Protein AF-A0A0X3BRH3-F1 (afdb_monomer_lite)

Secondary structure (DSSP, 8-state):
-EEEETTTTEEEEPPEEEETTTTEEEE--S---------PPP--PPPP--PPPPP-----PPS----S--SS-HHHHHHHHHHHHHHHHHHHHHHH--

Sequence (98 aa):
MKWYNKETGQWEDVPTTVYKSTRSVDAEITHFSIFALFTEPATTTTPTETETPATPTEPTTPPAGEAPAEGLPMTMILAIFAVLVIIIAAGYFFMVRK

Structure (mmCIF, N/CA/C/O backbone):
data_AF-A0A0X3BRH3-F1
#
_entry.id   AF-A0A0X3BRH3-F1
#
loop_
_atom_site.group_PDB
_atom_site.id
_atom_site.type_symbol
_atom_site.label_atom_id
_atom_site.label_alt_id
_atom_site.label_comp_id
_atom_site.label_asym_id
_atom_site.label_entity_id
_atom_site.label_seq_id
_atom_site.pdbx_PDB_ins_code
_atom_site.Cartn_x
_atom_site.Cartn_y
_atom_site.Cartn_z
_atom_site.occupancy
_atom_site.B_iso_or_equiv
_atom_site.auth_seq_id
_atom_site.auth_comp_id
_atom_site.auth_asym_id
_atom_site.auth_atom_id
_atom_site.pdbx_PDB_model_num
ATOM 1 N N . MET A 1 1 ? -11.728 -6.282 5.800 1.00 78.19 1 MET A N 1
ATOM 2 C CA . M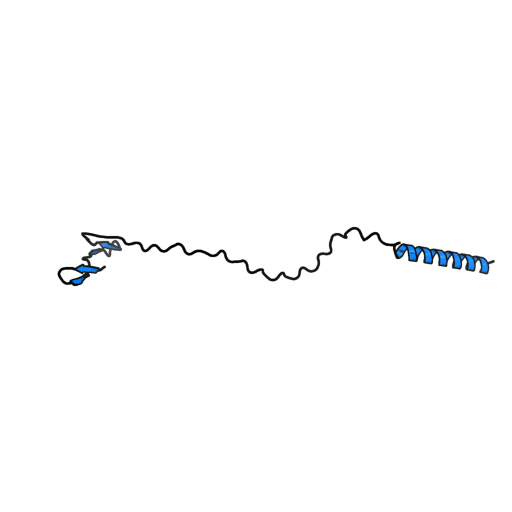ET A 1 1 ? -10.425 -6.315 6.500 1.00 78.19 1 MET A CA 1
ATOM 3 C C . MET A 1 1 ? -10.558 -7.326 7.626 1.00 78.19 1 MET A C 1
ATOM 5 O O . MET A 1 1 ? -11.598 -7.311 8.275 1.00 78.19 1 MET A O 1
ATOM 9 N N . LYS A 1 2 ? -9.585 -8.218 7.825 1.00 88.50 2 LYS A N 1
ATOM 10 C CA . LYS A 1 2 ? -9.627 -9.222 8.900 1.00 88.50 2 LYS A CA 1
ATOM 11 C C . LYS A 1 2 ? -8.517 -8.947 9.911 1.00 88.50 2 LYS A C 1
ATOM 13 O O . LYS A 1 2 ? -7.458 -8.460 9.519 1.00 88.50 2 LYS A O 1
ATOM 18 N N . TRP A 1 3 ? -8.749 -9.277 11.175 1.00 88.06 3 TRP A N 1
ATOM 19 C CA . TRP A 1 3 ? -7.716 -9.311 12.206 1.00 88.06 3 TRP A CA 1
ATOM 20 C C . TRP A 1 3 ? -7.572 -10.736 12.736 1.00 88.06 3 TRP A C 1
ATOM 22 O O . TRP A 1 3 ? -8.537 -11.500 12.762 1.00 88.06 3 TRP A O 1
ATOM 32 N N . TYR A 1 4 ? -6.346 -11.114 13.092 1.00 89.00 4 TYR A N 1
ATOM 33 C CA . TYR A 1 4 ? -6.089 -12.418 13.688 1.00 89.00 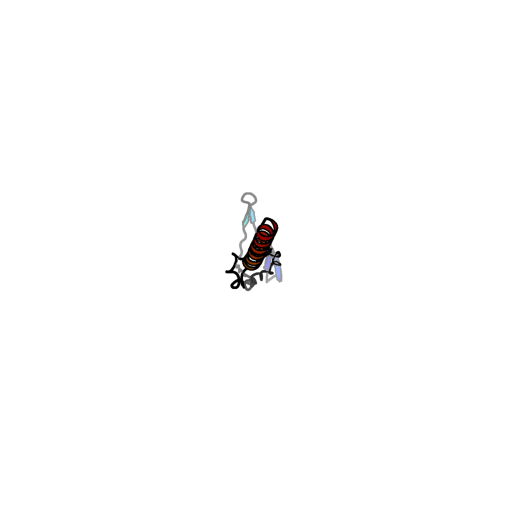4 TYR A CA 1
ATOM 34 C C . TYR A 1 4 ? -6.320 -12.335 15.194 1.00 89.00 4 TYR A C 1
ATOM 36 O O . TYR A 1 4 ? -5.561 -11.666 15.904 1.00 89.00 4 TYR A O 1
ATOM 44 N N . ASN A 1 5 ? -7.349 -13.027 15.672 1.00 89.12 5 ASN A N 1
ATOM 45 C CA . ASN A 1 5 ? -7.629 -13.149 17.089 1.00 89.12 5 ASN A CA 1
ATOM 46 C C . ASN A 1 5 ? -6.825 -14.329 17.654 1.00 89.12 5 ASN A C 1
ATOM 48 O O . ASN A 1 5 ? -7.073 -15.491 17.336 1.00 89.12 5 ASN A O 1
ATOM 52 N N . LYS A 1 6 ? -5.830 -14.030 18.496 1.00 90.12 6 LYS A N 1
ATOM 53 C CA . LYS A 1 6 ? -4.965 -15.052 19.108 1.00 90.12 6 LYS A CA 1
ATOM 54 C C . LYS A 1 6 ? -5.686 -15.908 20.150 1.00 90.12 6 LYS A C 1
ATOM 56 O O . LYS A 1 6 ? -5.236 -17.020 20.401 1.00 90.12 6 LYS A O 1
ATOM 61 N N . GLU A 1 7 ? -6.755 -15.398 20.755 1.00 94.06 7 GLU A N 1
ATOM 62 C CA . GLU A 1 7 ? -7.515 -16.107 21.789 1.00 94.06 7 GLU A CA 1
ATOM 63 C C . GLU A 1 7 ? -8.400 -17.190 21.170 1.00 94.06 7 GLU A C 1
ATOM 65 O O . GLU A 1 7 ? -8.466 -18.306 21.680 1.00 94.06 7 GLU A O 1
ATOM 70 N N . THR A 1 8 ? -9.039 -16.881 20.039 1.00 94.69 8 THR A N 1
ATOM 71 C CA . THR A 1 8 ? -9.890 -17.828 19.301 1.00 94.69 8 THR A CA 1
ATOM 72 C C . THR A 1 8 ? -9.117 -18.620 18.245 1.00 94.69 8 THR A C 1
ATOM 74 O O . THR A 1 8 ? -9.588 -19.662 17.793 1.00 94.69 8 THR A O 1
ATOM 77 N N . GLY A 1 9 ? -7.927 -18.151 17.854 1.00 95.25 9 GLY A N 1
ATOM 78 C CA . GLY A 1 9 ? -7.101 -18.744 16.800 1.00 95.25 9 GLY A CA 1
ATOM 79 C C . GLY A 1 9 ? -7.674 -18.553 15.394 1.00 95.25 9 GLY A C 1
ATOM 80 O O . GLY A 1 9 ? -7.333 -19.313 14.490 1.00 95.25 9 GLY A O 1
ATOM 81 N N . GLN A 1 10 ? -8.566 -17.578 15.209 1.00 96.62 10 GLN A N 1
ATOM 82 C CA . GLN A 1 10 ? -9.323 -17.382 13.975 1.00 96.62 10 GLN A CA 1
ATOM 83 C C . GLN A 1 10 ? -9.129 -15.981 13.394 1.00 96.62 10 GLN A C 1
ATOM 85 O O . GLN A 1 10 ? -8.754 -15.026 14.077 1.00 96.62 10 GLN A O 1
ATOM 90 N N . TRP A 1 11 ? -9.414 -15.859 12.099 1.00 94.62 11 TRP A N 1
ATOM 91 C CA . TRP A 1 11 ? -9.489 -14.571 11.416 1.00 94.62 11 TRP A CA 1
ATOM 92 C C . TRP A 1 11 ? -10.901 -13.998 11.523 1.00 94.62 11 TRP A C 1
ATOM 94 O O . TRP A 1 11 ? -11.850 -14.536 10.950 1.00 94.62 11 TRP A O 1
ATOM 104 N N . GLU A 1 12 ? -11.032 -12.872 12.209 1.00 92.81 12 GLU A N 1
ATOM 105 C CA . GLU A 1 12 ? -12.306 -12.208 12.486 1.00 92.81 12 GLU A CA 1
ATOM 106 C C . GLU A 1 12 ? -12.416 -10.892 11.704 1.00 92.81 12 GLU A C 1
ATOM 108 O O . GLU A 1 12 ? -11.412 -10.327 11.265 1.00 92.81 12 GLU A O 1
ATOM 113 N N . ASP A 1 13 ? -13.639 -10.411 11.460 1.00 92.00 13 ASP A N 1
ATOM 114 C CA . ASP A 1 13 ? -13.840 -9.112 10.804 1.00 92.00 13 ASP A CA 1
ATOM 115 C C . ASP A 1 13 ? -13.398 -7.965 11.706 1.00 92.00 13 ASP A C 1
ATOM 117 O O . ASP A 1 13 ? -13.672 -7.953 12.904 1.00 92.00 13 ASP A O 1
ATOM 121 N N . VAL A 1 14 ? -12.710 -6.988 11.112 1.00 89.75 14 VAL A N 1
ATOM 122 C CA . VAL A 1 14 ? -12.411 -5.729 11.799 1.00 89.75 14 VAL A CA 1
ATOM 123 C C . VAL A 1 14 ? -13.722 -4.952 11.944 1.00 89.75 14 VAL A C 1
ATOM 125 O O . VAL A 1 14 ? -14.384 -4.727 10.926 1.00 89.75 14 VAL A O 1
ATOM 128 N N . PRO A 1 15 ? -14.101 -4.521 13.160 1.00 90.69 15 PRO A N 1
ATOM 129 C CA . PRO A 1 15 ? -15.257 -3.657 13.355 1.00 90.69 15 PRO A CA 1
ATOM 130 C C . PRO A 1 15 ? -15.124 -2.380 12.521 1.00 90.69 15 PRO A C 1
ATOM 132 O O . PRO A 1 15 ? -14.154 -1.635 12.657 1.00 90.69 15 PRO A O 1
ATOM 135 N N . THR A 1 16 ? -16.092 -2.142 11.636 1.00 93.94 16 THR A N 1
ATOM 136 C CA . THR A 1 16 ? -16.078 -1.001 10.713 1.00 93.94 16 THR A CA 1
ATOM 137 C C . THR A 1 16 ? -17.433 -0.309 10.659 1.00 93.94 16 THR A C 1
ATOM 139 O O . THR A 1 16 ? -18.463 -0.985 10.607 1.00 93.94 16 THR A O 1
ATOM 142 N N . THR A 1 17 ? -17.431 1.017 10.544 1.00 95.81 17 THR A N 1
ATOM 143 C CA . THR A 1 17 ? -18.630 1.833 10.310 1.00 95.81 17 THR A CA 1
ATOM 144 C C . THR A 1 17 ? -18.595 2.402 8.896 1.00 95.81 17 THR A C 1
ATOM 146 O O . THR A 1 17 ? -17.639 3.070 8.513 1.00 95.81 17 THR A O 1
ATOM 149 N N . VAL A 1 18 ? -19.639 2.146 8.102 1.00 95.31 18 VAL A N 1
ATOM 150 C CA . VAL A 1 18 ? -19.731 2.607 6.706 1.00 95.31 18 VAL A CA 1
ATOM 151 C C . VAL A 1 18 ? -20.671 3.805 6.602 1.00 95.31 18 VAL A C 1
ATOM 153 O O . VAL A 1 18 ? -21.874 3.687 6.844 1.00 95.31 18 VAL A O 1
ATOM 156 N N . TYR A 1 19 ? -20.151 4.939 6.141 1.00 97.25 19 TYR A N 1
ATOM 157 C CA . TYR A 1 19 ? -20.916 6.161 5.910 1.00 97.25 19 TYR A CA 1
ATOM 158 C C . TYR A 1 19 ? -21.211 6.326 4.420 1.00 97.25 19 TYR A C 1
ATOM 160 O O . TYR A 1 19 ? -20.392 6.807 3.637 1.00 97.25 19 TYR A O 1
ATOM 168 N N . LYS A 1 20 ? -22.420 5.937 4.003 1.00 96.19 20 LYS A N 1
ATOM 169 C CA . LYS A 1 20 ? -22.823 5.987 2.584 1.00 96.19 20 LYS A CA 1
ATOM 170 C C . LYS A 1 20 ? -22.905 7.410 2.022 1.00 96.19 20 LYS A C 1
ATOM 172 O O . LYS A 1 20 ? -22.641 7.601 0.839 1.00 96.19 20 LYS A O 1
ATOM 177 N N . SER A 1 21 ? -23.271 8.390 2.849 1.00 96.75 21 SER A N 1
ATOM 178 C CA . SER A 1 21 ? -23.430 9.796 2.451 1.00 96.75 21 SER A CA 1
ATOM 179 C C . SER A 1 21 ? -22.107 10.441 2.038 1.00 96.75 21 SER A C 1
ATOM 181 O O . SER A 1 21 ? -22.054 11.137 1.029 1.00 96.75 21 SER A O 1
ATOM 183 N N . THR A 1 22 ? -21.040 10.171 2.787 1.00 97.00 22 THR A N 1
ATOM 184 C CA . THR A 1 22 ? -19.684 10.680 2.535 1.00 97.00 22 THR A CA 1
ATOM 185 C C . THR A 1 22 ? -18.821 9.708 1.738 1.00 97.00 22 THR A C 1
ATOM 187 O O . THR A 1 22 ? -17.737 10.079 1.300 1.00 97.00 22 THR A O 1
ATOM 190 N N . ARG A 1 23 ? -19.317 8.482 1.507 1.00 96.75 23 ARG A N 1
ATOM 191 C CA . ARG A 1 23 ? -18.580 7.369 0.889 1.00 96.75 23 ARG A CA 1
ATOM 192 C C . ARG A 1 23 ? -17.293 7.033 1.656 1.00 96.75 23 ARG A C 1
ATOM 194 O O . ARG A 1 23 ? -16.281 6.699 1.047 1.00 96.75 23 ARG A O 1
ATOM 201 N N . SER A 1 24 ? -17.363 7.094 2.984 1.00 95.88 24 SER A N 1
ATOM 202 C CA . SER A 1 24 ? -16.246 6.813 3.895 1.00 95.88 24 SER A CA 1
ATOM 203 C C . SER A 1 24 ? -16.475 5.529 4.692 1.00 95.88 24 SER A C 1
ATOM 205 O O . SER A 1 24 ? -17.615 5.100 4.890 1.00 95.88 24 SER A O 1
ATOM 207 N N . VAL A 1 25 ? -15.386 4.927 5.170 1.00 95.00 25 VAL A N 1
ATOM 208 C CA . VAL A 1 25 ? -15.398 3.770 6.072 1.00 95.00 25 VAL A CA 1
ATOM 209 C C . VAL A 1 25 ? -14.408 4.032 7.201 1.00 95.00 25 VAL A C 1
ATOM 211 O O . VAL A 1 25 ? -13.243 4.300 6.920 1.00 95.00 25 VAL A O 1
ATOM 214 N N . ASP A 1 26 ? -14.868 3.898 8.442 1.00 94.62 26 ASP A N 1
ATOM 215 C CA . ASP A 1 26 ? -14.046 4.052 9.644 1.00 94.62 26 ASP A CA 1
ATOM 216 C C . ASP A 1 26 ? -13.826 2.696 10.317 1.00 94.62 26 ASP A C 1
ATOM 218 O O . ASP A 1 26 ? -14.724 1.850 10.332 1.00 94.62 26 ASP A O 1
ATOM 222 N N . ALA A 1 27 ? -12.643 2.499 10.895 1.00 91.88 27 ALA A N 1
ATOM 223 C CA . ALA A 1 27 ? -12.291 1.335 11.702 1.00 91.88 27 ALA A CA 1
ATOM 224 C C . ALA A 1 27 ? -11.249 1.728 12.756 1.00 91.88 27 ALA A C 1
ATOM 226 O O . ALA A 1 27 ? -10.331 2.493 12.458 1.00 91.88 27 ALA A O 1
ATOM 227 N N . GLU A 1 28 ? -11.356 1.169 13.961 1.00 88.94 28 GLU A N 1
ATOM 228 C CA . GLU A 1 28 ? -10.348 1.331 15.012 1.00 88.94 28 GLU A CA 1
ATOM 229 C C . GLU A 1 28 ? -9.453 0.092 15.081 1.00 88.94 28 GLU A C 1
ATOM 231 O O . GLU A 1 28 ? -9.928 -1.040 15.184 1.00 88.94 28 GLU A O 1
ATOM 236 N N . ILE A 1 29 ? -8.138 0.303 15.013 1.00 85.56 29 ILE A N 1
ATOM 237 C CA . ILE A 1 29 ? -7.135 -0.761 15.088 1.00 85.56 29 ILE A CA 1
ATOM 238 C C . ILE A 1 29 ? -6.080 -0.320 16.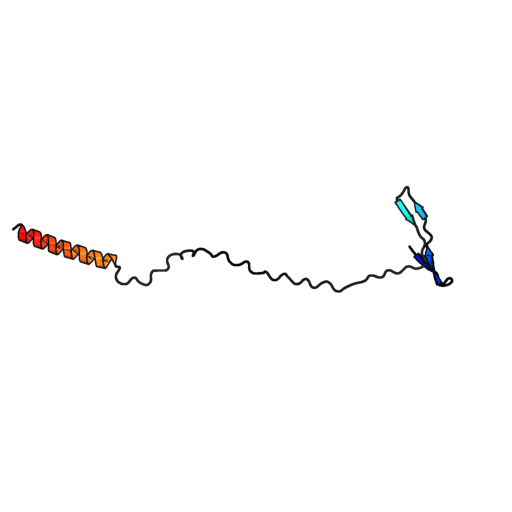102 1.00 85.56 29 ILE A C 1
ATOM 240 O O . ILE A 1 29 ? -5.475 0.737 15.948 1.00 85.56 29 ILE A O 1
ATOM 244 N N . THR A 1 30 ? -5.846 -1.127 17.138 1.00 84.38 30 THR A N 1
ATOM 245 C CA . THR A 1 30 ? -4.915 -0.769 18.226 1.00 84.38 30 THR A CA 1
ATOM 246 C C . THR A 1 30 ? -3.452 -0.805 17.792 1.00 84.38 30 THR A C 1
ATOM 248 O O . THR A 1 30 ? -2.637 -0.048 18.307 1.00 84.38 30 THR A O 1
ATOM 251 N N . HIS A 1 31 ? -3.117 -1.682 16.845 1.00 82.31 31 HIS A N 1
ATOM 252 C CA . HIS A 1 31 ? -1.774 -1.847 16.301 1.00 82.31 31 HIS A CA 1
ATOM 253 C C . HIS A 1 31 ? -1.868 -2.120 14.805 1.00 82.31 31 HIS A C 1
ATOM 255 O O . HIS A 1 31 ? -2.535 -3.067 14.388 1.00 82.31 31 HIS A O 1
ATOM 261 N N . PHE A 1 32 ? -1.166 -1.330 13.997 1.00 80.25 32 PHE A N 1
ATOM 262 C CA . PHE A 1 32 ? -1.009 -1.612 12.576 1.00 80.25 32 PHE A CA 1
ATOM 263 C C . PHE A 1 32 ? 0.473 -1.716 12.221 1.00 80.25 32 PHE A C 1
ATOM 265 O O . PHE A 1 32 ? 1.344 -1.138 12.870 1.00 80.25 32 PHE A O 1
ATOM 272 N N . SER A 1 33 ? 0.769 -2.484 11.183 1.00 80.12 33 SER A N 1
ATOM 273 C CA . SER A 1 33 ? 2.095 -2.553 10.579 1.00 80.12 33 SER A CA 1
ATOM 274 C C . SER A 1 33 ? 1.923 -2.527 9.071 1.00 80.12 33 SER A C 1
ATOM 276 O O . SER A 1 33 ? 1.002 -3.147 8.540 1.00 80.12 33 SER A O 1
ATOM 278 N N . ILE A 1 34 ? 2.791 -1.787 8.389 1.00 81.62 34 ILE A N 1
ATOM 279 C CA . ILE A 1 34 ? 2.824 -1.727 6.929 1.00 81.62 34 ILE A CA 1
ATOM 280 C C . ILE A 1 34 ? 4.037 -2.526 6.477 1.00 81.62 34 ILE A C 1
ATOM 282 O O . ILE A 1 34 ? 5.159 -2.243 6.890 1.00 81.62 34 ILE A O 1
ATOM 286 N N . PHE A 1 35 ? 3.801 -3.508 5.614 1.00 83.44 35 PHE A N 1
ATOM 287 C CA . PHE A 1 35 ? 4.855 -4.262 4.952 1.00 83.44 35 PHE A CA 1
ATOM 288 C C . PHE A 1 35 ? 4.863 -3.862 3.483 1.00 83.44 35 PHE A C 1
ATOM 290 O O . PHE A 1 35 ? 3.854 -4.002 2.794 1.00 83.44 35 PHE A O 1
ATOM 297 N N . ALA A 1 36 ? 5.993 -3.348 3.012 1.00 83.75 36 ALA A N 1
ATOM 298 C CA . ALA A 1 36 ? 6.223 -3.114 1.596 1.00 83.75 36 ALA A CA 1
ATOM 299 C C . ALA A 1 36 ? 7.127 -4.229 1.071 1.00 83.75 36 ALA A C 1
ATOM 301 O O . ALA A 1 36 ? 8.213 -4.460 1.604 1.00 83.75 36 ALA A O 1
ATOM 302 N N . LEU A 1 37 ? 6.661 -4.934 0.041 1.00 85.62 37 LEU A N 1
ATOM 303 C CA . LEU A 1 37 ? 7.486 -5.887 -0.684 1.00 85.62 37 LEU A CA 1
ATOM 304 C C . LEU A 1 37 ? 8.267 -5.102 -1.738 1.00 85.62 37 LEU A C 1
ATOM 306 O O . LEU A 1 37 ? 7.698 -4.661 -2.734 1.00 85.62 37 LEU A O 1
ATOM 310 N N . PHE A 1 38 ? 9.555 -4.886 -1.491 1.00 84.88 38 PHE A N 1
ATOM 311 C CA . PHE A 1 38 ? 10.452 -4.337 -2.500 1.00 84.88 38 PHE A CA 1
ATOM 312 C C . PHE A 1 38 ? 11.049 -5.490 -3.296 1.00 84.88 38 PHE A C 1
ATOM 314 O O . PHE A 1 38 ? 11.518 -6.474 -2.724 1.00 84.88 38 PHE A O 1
ATOM 321 N N . THR A 1 39 ? 11.039 -5.359 -4.613 1.00 83.88 39 THR A N 1
ATOM 322 C CA . THR A 1 39 ? 11.864 -6.174 -5.500 1.00 83.88 39 THR A CA 1
ATOM 323 C C . THR A 1 39 ? 12.987 -5.301 -6.031 1.00 83.88 39 THR A C 1
ATOM 325 O O . THR A 1 39 ? 12.846 -4.076 -6.096 1.00 83.88 39 THR A O 1
ATOM 328 N N . GLU A 1 40 ? 14.098 -5.914 -6.430 1.00 85.88 40 GLU A N 1
ATOM 329 C CA . GLU A 1 40 ? 15.097 -5.193 -7.214 1.00 85.88 40 GLU A CA 1
ATOM 330 C C . GLU A 1 40 ? 14.419 -4.579 -8.453 1.00 85.88 40 GLU A C 1
ATOM 332 O O . GLU A 1 40 ? 13.492 -5.187 -9.012 1.00 85.88 40 GLU A O 1
ATOM 337 N N . PRO A 1 41 ? 14.812 -3.361 -8.866 1.00 80.56 41 PRO A N 1
ATOM 338 C CA . PRO A 1 41 ? 14.311 -2.794 -10.106 1.00 80.56 41 PRO A CA 1
ATOM 339 C C . PRO A 1 41 ? 14.642 -3.760 -11.242 1.00 80.56 41 PRO A C 1
ATOM 341 O O . PRO A 1 41 ? 15.770 -4.244 -11.337 1.00 80.56 41 PRO A O 1
ATOM 344 N N . ALA A 1 42 ? 13.660 -4.041 -12.101 1.00 80.19 42 ALA A N 1
ATOM 345 C CA . ALA A 1 42 ? 13.911 -4.843 -13.287 1.00 80.19 42 ALA A CA 1
ATOM 346 C C . ALA A 1 42 ? 15.056 -4.197 -14.074 1.00 80.19 42 ALA A C 1
ATOM 348 O O . ALA A 1 42 ? 14.982 -3.018 -14.440 1.00 80.19 42 ALA A O 1
ATOM 349 N N . THR A 1 43 ? 16.116 -4.962 -14.328 1.00 79.12 43 THR A N 1
ATOM 350 C CA . THR A 1 43 ? 17.147 -4.565 -15.277 1.00 79.12 43 THR A CA 1
ATOM 351 C C . THR A 1 43 ? 16.478 -4.469 -16.637 1.00 79.12 43 THR A C 1
ATOM 353 O O . THR A 1 43 ? 16.208 -5.461 -17.308 1.00 79.12 43 THR A O 1
ATOM 356 N N . THR A 1 44 ? 16.146 -3.244 -17.032 1.00 75.19 44 THR A N 1
ATOM 357 C CA . THR A 1 44 ? 15.714 -2.984 -18.397 1.00 75.19 44 THR A CA 1
ATOM 358 C C . THR A 1 44 ? 16.956 -3.156 -19.252 1.00 75.19 44 THR A C 1
ATOM 360 O O . THR A 1 44 ? 17.850 -2.312 -19.235 1.00 75.19 44 THR A O 1
ATOM 363 N N . THR A 1 45 ? 17.057 -4.278 -19.959 1.00 76.44 45 THR A N 1
ATOM 364 C CA . THR A 1 45 ? 18.009 -4.376 -21.059 1.00 76.44 45 THR A CA 1
ATOM 365 C C . THR A 1 45 ? 17.597 -3.319 -22.070 1.00 76.44 45 THR A C 1
ATOM 367 O O . THR A 1 45 ? 16.464 -3.357 -22.558 1.00 76.44 45 THR A O 1
ATOM 370 N N . THR A 1 46 ? 18.481 -2.367 -22.373 1.00 79.31 46 THR A N 1
ATOM 371 C CA . THR A 1 46 ? 18.309 -1.529 -23.561 1.00 79.31 46 THR A CA 1
ATOM 372 C C . THR A 1 46 ? 18.042 -2.474 -24.730 1.00 79.31 46 THR A C 1
ATOM 374 O O . THR A 1 46 ? 18.817 -3.421 -24.899 1.00 79.31 46 THR A O 1
ATOM 377 N N . PRO A 1 47 ? 16.949 -2.295 -25.492 1.00 76.19 47 PRO A N 1
ATOM 378 C CA . PRO A 1 47 ? 16.729 -3.114 -26.669 1.00 76.19 47 PRO A CA 1
ATOM 379 C C . PRO A 1 47 ? 17.961 -2.973 -27.560 1.00 76.19 47 PRO A C 1
ATOM 381 O O . PRO A 1 47 ? 18.337 -1.864 -27.936 1.00 76.19 47 PRO A O 1
ATOM 384 N N . THR A 1 48 ? 18.625 -4.088 -27.855 1.00 77.06 48 THR A N 1
ATOM 385 C CA . THR A 1 48 ? 19.599 -4.112 -28.940 1.00 77.06 48 THR A CA 1
ATOM 386 C C . THR A 1 48 ? 18.823 -3.769 -30.201 1.00 77.06 48 THR A C 1
ATOM 388 O O . THR A 1 48 ? 17.891 -4.496 -30.557 1.00 77.06 48 THR A O 1
ATOM 391 N N . GLU A 1 49 ? 19.161 -2.647 -30.840 1.00 75.38 49 GLU A N 1
ATOM 392 C CA . GLU A 1 49 ? 18.646 -2.356 -32.171 1.00 75.38 49 GLU A CA 1
ATOM 393 C C . GLU A 1 49 ? 18.971 -3.558 -33.054 1.00 75.38 49 GLU A C 1
ATOM 395 O O . GLU A 1 49 ? 20.129 -3.916 -33.265 1.00 75.38 49 GLU A O 1
ATOM 400 N N . THR A 1 50 ? 17.926 -4.240 -33.515 1.00 73.25 50 THR A N 1
ATOM 401 C CA . THR A 1 50 ? 18.077 -5.135 -34.652 1.00 73.25 50 THR A CA 1
ATOM 402 C C . THR A 1 50 ? 18.333 -4.223 -35.832 1.00 73.25 50 THR A C 1
ATOM 404 O O . THR A 1 50 ? 17.467 -3.410 -36.160 1.00 73.25 50 THR A O 1
ATOM 407 N N . GLU A 1 51 ? 19.520 -4.324 -36.433 1.00 74.81 51 GLU A N 1
ATOM 408 C CA . GLU A 1 51 ? 19.801 -3.606 -37.667 1.00 74.81 51 GLU A CA 1
ATOM 409 C C . GLU A 1 51 ? 18.683 -3.923 -38.660 1.00 74.81 51 GLU A C 1
ATOM 411 O O . GLU A 1 51 ? 18.453 -5.076 -39.038 1.00 74.81 51 GLU A O 1
ATOM 416 N N . THR A 1 52 ? 17.931 -2.889 -39.037 1.00 69.19 52 THR A N 1
ATOM 417 C CA . THR A 1 52 ? 17.044 -2.982 -40.190 1.00 69.19 52 THR A CA 1
ATOM 418 C C . THR A 1 52 ? 17.938 -3.340 -41.371 1.00 69.19 52 THR A C 1
ATOM 420 O O . THR A 1 52 ? 18.926 -2.631 -41.582 1.00 69.19 52 THR A O 1
ATOM 423 N N . PRO A 1 53 ? 17.643 -4.414 -42.131 1.00 69.62 53 PRO A N 1
ATOM 424 C CA . PRO A 1 53 ? 18.392 -4.714 -43.337 1.00 69.62 53 PRO A CA 1
ATOM 425 C C . PRO A 1 53 ? 18.472 -3.443 -44.169 1.00 69.62 53 PRO A C 1
ATOM 427 O O . PRO A 1 53 ? 17.436 -2.846 -44.477 1.00 69.62 53 PRO A O 1
ATOM 430 N N . ALA A 1 54 ? 19.693 -3.001 -44.471 1.00 66.88 54 ALA A N 1
ATOM 431 C CA . ALA A 1 54 ? 19.888 -1.841 -45.315 1.00 66.88 54 ALA A CA 1
ATOM 432 C C . ALA A 1 54 ? 19.055 -2.059 -46.582 1.00 66.88 54 ALA A C 1
ATOM 434 O O . ALA A 1 54 ? 19.240 -3.049 -47.295 1.00 66.88 54 ALA A O 1
ATOM 435 N N . THR A 1 55 ? 18.104 -1.157 -46.844 1.00 62.56 55 THR A N 1
ATOM 436 C CA . THR A 1 55 ? 17.566 -1.048 -48.200 1.00 62.56 55 THR A CA 1
ATOM 437 C C . THR A 1 55 ? 18.785 -0.835 -49.087 1.00 62.56 55 THR A C 1
ATOM 439 O O . THR A 1 55 ? 19.585 0.039 -48.744 1.00 62.56 55 THR A O 1
ATOM 442 N N . PRO A 1 56 ? 18.991 -1.635 -50.150 1.00 62.62 56 PRO A N 1
ATOM 443 C CA . PRO A 1 56 ? 20.117 -1.436 -51.040 1.00 62.62 56 PRO A CA 1
ATOM 444 C C . PRO A 1 56 ? 20.108 0.019 -51.484 1.00 62.62 56 PRO A C 1
ATOM 446 O O . PRO A 1 56 ? 19.196 0.455 -52.187 1.00 62.62 56 PRO A O 1
ATOM 449 N N . THR A 1 57 ? 21.083 0.786 -51.011 1.00 53.56 57 THR A N 1
ATOM 450 C CA . THR A 1 57 ? 21.332 2.109 -51.546 1.00 53.56 57 THR A CA 1
ATOM 451 C C . THR A 1 57 ? 21.705 1.861 -52.996 1.00 53.56 57 THR A C 1
ATOM 453 O O . THR A 1 57 ? 22.719 1.217 -53.277 1.00 53.56 57 THR A O 1
ATOM 456 N N . GLU A 1 58 ? 20.846 2.293 -53.919 1.00 60.12 58 GLU A N 1
ATOM 457 C CA . GLU A 1 58 ? 21.244 2.429 -55.311 1.00 60.12 58 GLU A CA 1
ATOM 458 C C . GLU A 1 58 ? 22.563 3.210 -55.307 1.00 60.12 58 GLU A C 1
ATOM 460 O O . GLU A 1 58 ? 22.659 4.206 -54.584 1.00 60.12 58 GLU A O 1
ATOM 465 N N . PRO A 1 59 ? 23.614 2.728 -55.987 1.00 50.25 59 PRO A N 1
ATOM 466 C CA . PRO A 1 59 ? 24.934 3.319 -55.881 1.00 50.25 59 PRO A CA 1
ATOM 467 C C . PRO A 1 59 ? 24.861 4.808 -56.211 1.00 50.25 59 PRO A C 1
ATOM 469 O O . PRO A 1 59 ? 24.705 5.204 -57.366 1.00 50.25 59 PRO A O 1
ATOM 472 N N . THR A 1 60 ? 25.000 5.641 -55.180 1.00 50.59 60 THR A N 1
ATOM 473 C CA . THR A 1 60 ? 25.243 7.062 -55.358 1.00 50.59 60 THR A CA 1
ATOM 474 C C . THR A 1 60 ? 26.557 7.159 -56.105 1.00 50.59 60 THR A C 1
ATOM 476 O O . THR A 1 60 ? 27.616 6.804 -55.583 1.00 50.59 60 THR A O 1
ATOM 479 N N . THR A 1 61 ? 26.472 7.579 -57.363 1.00 52.47 61 THR A N 1
ATOM 480 C CA . THR A 1 61 ? 27.648 7.854 -58.177 1.00 52.47 61 THR A CA 1
ATOM 481 C C . THR A 1 61 ? 28.504 8.862 -57.402 1.00 52.47 61 THR A C 1
ATOM 483 O O . THR A 1 61 ? 27.987 9.923 -57.040 1.00 52.47 61 THR A O 1
ATOM 486 N N . PRO A 1 62 ? 29.767 8.539 -57.069 1.00 49.19 62 PRO A N 1
ATOM 487 C CA . PRO A 1 62 ? 30.647 9.477 -56.387 1.00 49.19 62 PRO A CA 1
ATOM 488 C C . PRO A 1 62 ? 30.753 10.766 -57.216 1.00 49.19 62 PRO A C 1
ATOM 490 O O . PRO A 1 62 ? 30.660 10.691 -58.447 1.00 49.19 62 PRO A O 1
ATOM 493 N N . PRO A 1 63 ? 30.966 11.947 -56.598 1.00 54.00 63 PRO A N 1
ATOM 494 C CA . PRO A 1 63 ? 31.421 13.095 -57.373 1.00 54.00 63 PRO A CA 1
ATOM 495 C C . PRO A 1 63 ? 32.660 12.605 -58.109 1.00 54.00 63 PRO A C 1
ATOM 497 O O . PRO A 1 63 ? 33.549 12.074 -57.444 1.00 54.00 63 PRO A O 1
ATOM 500 N N . ALA A 1 64 ? 32.626 12.644 -59.446 1.00 50.88 64 ALA A N 1
ATOM 501 C CA . ALA A 1 64 ? 33.596 11.981 -60.305 1.00 50.88 64 ALA A CA 1
ATOM 502 C C . ALA A 1 64 ? 35.001 12.233 -59.755 1.00 50.88 64 ALA A C 1
ATOM 504 O O . ALA A 1 64 ? 35.537 13.335 -59.874 1.00 50.88 64 ALA A O 1
ATOM 505 N N . GLY A 1 65 ? 35.529 11.222 -59.057 1.00 46.28 65 GLY A N 1
ATOM 506 C CA . GLY A 1 65 ? 36.894 11.227 -58.582 1.00 46.28 65 GLY A CA 1
ATOM 507 C C . GLY A 1 65 ? 37.742 11.443 -59.814 1.00 46.28 65 GLY A C 1
ATOM 508 O O . GLY A 1 65 ? 37.457 10.843 -60.853 1.00 46.28 65 GLY A O 1
ATOM 509 N N . GLU A 1 66 ? 38.691 12.365 -59.701 1.00 53.97 66 GLU A N 1
ATOM 510 C CA . GLU A 1 66 ? 39.649 12.708 -60.741 1.00 53.97 66 GLU A CA 1
ATOM 511 C C . GLU A 1 66 ? 40.029 11.434 -61.491 1.00 53.97 66 GLU A C 1
ATOM 513 O O . GLU A 1 66 ? 40.554 10.490 -60.890 1.00 53.97 66 GLU A O 1
ATOM 518 N N . ALA A 1 67 ? 39.596 11.361 -62.757 1.00 55.44 67 ALA A N 1
ATOM 519 C CA . ALA A 1 67 ? 39.710 10.152 -63.552 1.00 55.44 67 ALA A CA 1
ATOM 520 C C . ALA A 1 67 ? 41.160 9.662 -63.450 1.00 55.44 67 ALA A C 1
ATOM 522 O O . ALA A 1 67 ? 42.068 10.498 -63.539 1.00 55.44 67 ALA A O 1
ATOM 523 N N . PRO A 1 68 ? 41.402 8.356 -63.224 1.00 58.69 68 PRO A N 1
ATOM 524 C CA . PRO A 1 68 ? 42.759 7.824 -63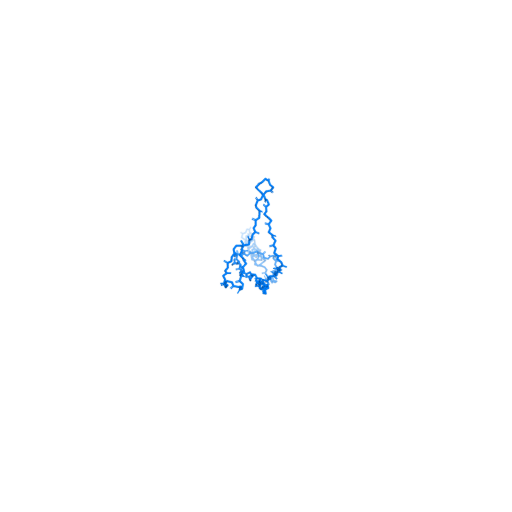.217 1.00 58.69 68 PRO A CA 1
ATOM 525 C C . PRO A 1 68 ? 43.428 8.326 -64.489 1.00 58.69 68 PRO A C 1
ATOM 527 O O . PRO A 1 68 ? 42.884 8.041 -65.552 1.00 58.69 68 PRO A O 1
ATOM 530 N N . ALA A 1 69 ? 44.486 9.145 -64.348 1.00 62.50 69 ALA A N 1
ATOM 531 C CA . ALA A 1 69 ? 45.041 9.991 -65.408 1.00 62.50 69 ALA A CA 1
ATOM 532 C C . ALA A 1 69 ? 44.849 9.324 -66.769 1.00 62.50 69 ALA A C 1
ATOM 534 O O . ALA A 1 69 ? 45.517 8.324 -67.047 1.00 62.50 69 ALA A O 1
ATOM 535 N N . GLU A 1 70 ? 43.849 9.797 -67.529 1.00 62.41 70 GLU A N 1
ATOM 536 C CA . GLU A 1 70 ? 43.405 9.087 -68.721 1.00 62.41 70 GLU A CA 1
ATOM 537 C C . GLU A 1 70 ? 44.625 8.897 -69.615 1.00 62.41 70 GLU A C 1
ATOM 539 O O . GLU A 1 70 ? 45.240 9.867 -70.068 1.00 62.41 70 GLU A O 1
ATOM 544 N N . GLY A 1 71 ? 45.009 7.637 -69.848 1.00 65.94 71 GLY A N 1
ATOM 545 C CA . GLY A 1 71 ? 45.905 7.330 -70.953 1.00 65.94 71 GLY A CA 1
ATOM 546 C C . GLY A 1 71 ? 45.368 8.034 -72.198 1.00 65.94 71 GLY A C 1
ATOM 547 O O . GLY A 1 71 ? 44.152 8.132 -72.342 1.00 65.94 71 GLY A O 1
ATOM 548 N N . LEU A 1 72 ? 46.274 8.573 -73.025 1.00 68.69 72 LEU A N 1
ATOM 549 C CA . LEU A 1 72 ? 46.000 9.469 -74.158 1.00 68.69 72 LEU A CA 1
ATOM 550 C C . LEU A 1 72 ? 44.549 9.329 -74.667 1.00 68.69 72 LEU A C 1
ATOM 552 O O . LEU A 1 72 ? 44.231 8.283 -75.239 1.00 68.69 72 LEU A O 1
ATOM 556 N N . PRO A 1 73 ? 43.664 10.316 -74.411 1.00 81.12 73 PRO A N 1
ATOM 557 C CA . PRO A 1 73 ? 42.223 10.103 -74.457 1.00 81.12 73 PRO A CA 1
ATOM 558 C C . PRO A 1 73 ? 41.818 9.530 -75.813 1.00 81.12 73 PRO A C 1
ATOM 560 O O . PRO A 1 73 ? 42.276 10.000 -76.857 1.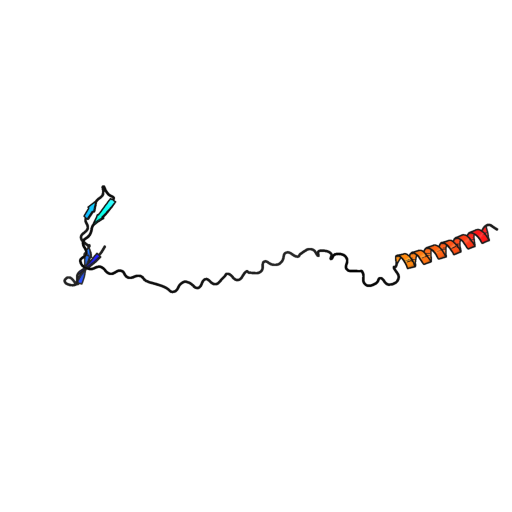00 81.12 73 PRO A O 1
ATOM 563 N N . MET A 1 74 ? 40.952 8.514 -75.806 1.00 78.88 74 MET A N 1
ATOM 564 C CA . MET A 1 74 ? 40.471 7.820 -77.012 1.00 78.88 74 MET A CA 1
ATOM 565 C C . MET A 1 74 ? 39.986 8.811 -78.087 1.00 78.88 74 MET A C 1
ATOM 567 O O . MET A 1 74 ? 40.188 8.606 -79.283 1.00 78.88 74 MET A O 1
ATOM 571 N N . THR A 1 75 ? 39.409 9.936 -77.659 1.00 80.25 75 THR A N 1
ATOM 572 C CA . THR A 1 75 ? 38.995 11.052 -78.519 1.00 80.25 75 THR A CA 1
ATOM 573 C C . THR A 1 75 ? 40.165 11.720 -79.246 1.00 80.25 75 THR A C 1
ATOM 575 O O . THR A 1 75 ? 40.046 12.015 -80.433 1.00 80.25 75 THR A O 1
ATOM 578 N N . MET A 1 76 ? 41.311 11.914 -78.587 1.00 84.94 76 MET A N 1
ATOM 579 C CA . MET A 1 76 ? 42.520 12.463 -79.205 1.00 84.94 76 MET A CA 1
ATOM 580 C C . MET A 1 76 ? 43.157 11.467 -80.178 1.00 84.94 76 MET A C 1
ATOM 582 O O . MET A 1 76 ? 43.581 11.874 -81.258 1.00 84.94 76 MET A O 1
ATOM 586 N N . ILE A 1 77 ? 43.147 10.165 -79.864 1.00 86.31 77 ILE A N 1
ATOM 587 C CA . ILE A 1 77 ? 43.584 9.114 -80.802 1.00 86.31 77 ILE A CA 1
ATOM 588 C C . ILE A 1 77 ? 42.730 9.157 -82.078 1.00 86.31 77 ILE A C 1
ATOM 590 O O . ILE A 1 77 ? 43.265 9.242 -83.184 1.00 86.31 77 ILE A O 1
ATOM 594 N N . LEU A 1 78 ? 41.401 9.160 -81.937 1.00 88.94 78 LEU A N 1
ATOM 595 C CA . LEU A 1 78 ? 40.472 9.215 -83.070 1.00 88.94 78 LEU A CA 1
ATOM 596 C C . LEU A 1 78 ? 40.604 10.513 -83.878 1.00 88.94 78 LEU A C 1
ATOM 598 O O . LEU A 1 78 ? 40.564 10.469 -85.108 1.00 88.94 78 LEU A O 1
ATOM 602 N N . ALA A 1 79 ? 40.814 11.654 -83.216 1.00 90.06 79 ALA A N 1
ATOM 603 C CA . ALA A 1 79 ? 41.028 12.933 -83.888 1.00 90.06 79 ALA A CA 1
ATOM 604 C C . ALA A 1 79 ? 42.293 12.920 -84.761 1.00 90.06 79 ALA A C 1
ATOM 606 O O . ALA A 1 79 ? 42.249 13.375 -85.904 1.00 90.06 79 ALA A O 1
ATOM 607 N N . ILE A 1 80 ? 43.397 12.343 -84.270 1.00 91.25 80 ILE A N 1
ATOM 608 C CA . ILE A 1 80 ? 44.641 12.209 -85.044 1.00 91.25 80 ILE A CA 1
ATOM 609 C C . ILE A 1 80 ? 44.409 11.354 -86.298 1.00 91.25 80 ILE A C 1
ATOM 611 O O . ILE A 1 80 ? 44.807 11.756 -87.393 1.00 91.25 80 ILE A O 1
ATOM 615 N N . PHE A 1 81 ? 43.718 10.216 -86.172 1.00 93.25 81 PHE A N 1
ATOM 616 C CA . PHE A 1 81 ? 43.387 9.376 -87.329 1.00 93.25 81 PHE A CA 1
ATOM 617 C C . PHE A 1 81 ? 42.487 10.095 -88.338 1.00 93.25 81 PHE A C 1
ATOM 619 O O . PHE A 1 81 ? 42.750 10.031 -89.538 1.00 93.25 81 PHE A O 1
ATOM 626 N N . ALA A 1 82 ? 41.464 10.818 -87.877 1.00 93.75 82 ALA A N 1
ATOM 627 C CA . ALA A 1 82 ? 40.577 11.575 -88.757 1.00 93.75 82 ALA A CA 1
ATOM 628 C C . ALA A 1 82 ? 41.338 12.655 -89.544 1.00 93.75 82 ALA A C 1
ATOM 630 O O . ALA A 1 82 ? 41.169 12.767 -90.758 1.00 93.75 82 ALA A O 1
ATOM 631 N N . VAL A 1 83 ? 42.226 13.403 -88.879 1.00 94.38 83 VAL A N 1
ATOM 632 C CA . VAL A 1 83 ? 43.067 14.416 -89.536 1.00 94.38 83 VAL A CA 1
ATOM 633 C C . VAL A 1 83 ? 44.002 13.771 -90.559 1.00 94.38 83 VAL A C 1
ATOM 635 O O . VAL A 1 83 ? 44.095 14.266 -91.681 1.00 94.38 83 VAL A O 1
ATOM 638 N N . LEU A 1 84 ? 44.645 12.646 -90.229 1.00 94.56 84 LEU A N 1
ATOM 639 C CA . LEU A 1 84 ? 45.500 11.924 -91.178 1.00 94.56 84 LEU A CA 1
ATOM 640 C C . LEU A 1 84 ? 44.726 11.466 -92.418 1.00 94.56 84 LEU A C 1
ATOM 642 O O . LEU A 1 84 ? 45.200 11.666 -93.535 1.00 94.56 84 LEU A O 1
ATOM 646 N N . VAL A 1 85 ? 43.522 10.915 -92.248 1.00 94.69 85 VAL A N 1
ATOM 647 C CA . VAL A 1 85 ? 42.668 10.506 -93.374 1.00 94.69 85 VAL A CA 1
ATOM 648 C C . VAL A 1 85 ? 42.270 11.708 -94.227 1.00 94.69 85 VAL A C 1
ATOM 650 O O . VAL A 1 85 ? 42.319 11.611 -95.449 1.00 94.69 85 VAL A O 1
ATOM 653 N N . ILE A 1 86 ? 41.938 12.851 -93.619 1.00 93.56 86 ILE A N 1
ATOM 654 C CA . ILE A 1 86 ? 41.612 14.079 -94.359 1.00 93.56 86 ILE A CA 1
ATOM 655 C C . ILE A 1 86 ? 42.825 14.584 -95.140 1.00 93.56 86 ILE A C 1
ATOM 657 O O . ILE A 1 86 ? 42.669 14.941 -96.302 1.00 93.56 86 ILE A O 1
ATOM 661 N N . ILE A 1 87 ? 44.027 14.586 -94.556 1.00 93.12 87 ILE A N 1
ATOM 662 C CA . ILE A 1 87 ? 45.250 15.008 -95.257 1.00 93.12 87 ILE A CA 1
ATOM 663 C C . ILE A 1 87 ? 45.549 14.064 -96.425 1.00 93.12 87 ILE A C 1
ATOM 665 O O . ILE A 1 87 ? 45.846 14.535 -97.520 1.00 93.12 87 ILE A O 1
ATOM 669 N N . ILE A 1 88 ? 45.429 12.749 -96.225 1.00 91.88 88 ILE A N 1
ATOM 670 C CA . ILE A 1 88 ? 45.637 11.756 -97.287 1.00 91.88 88 ILE A CA 1
ATOM 671 C C . ILE A 1 88 ? 44.582 11.922 -98.383 1.00 91.88 88 ILE A C 1
ATOM 673 O O . ILE A 1 88 ? 44.928 11.952 -99.559 1.00 91.88 88 ILE A O 1
ATOM 677 N N . ALA A 1 89 ? 43.308 12.082 -98.021 1.00 89.81 89 ALA A N 1
ATOM 678 C CA . ALA A 1 89 ? 42.216 12.257 -98.971 1.00 89.81 89 ALA A CA 1
ATOM 679 C C . ALA A 1 89 ? 42.323 13.585 -99.727 1.00 89.81 89 ALA A C 1
ATOM 681 O O . ALA A 1 89 ? 42.138 13.606 -100.938 1.00 89.81 89 ALA A O 1
ATOM 682 N N . ALA A 1 90 ? 42.661 14.681 -99.045 1.00 88.44 90 ALA A N 1
ATOM 683 C CA . ALA A 1 90 ? 42.883 15.984 -99.659 1.00 88.44 90 ALA A CA 1
ATOM 684 C C . ALA A 1 90 ? 44.122 15.967 -100.557 1.00 88.44 90 ALA A C 1
ATOM 686 O O . ALA A 1 90 ? 44.055 16.468 -101.672 1.00 88.44 90 ALA A O 1
ATOM 687 N N . GLY A 1 91 ? 45.220 15.347 -100.117 1.00 88.88 91 GLY A N 1
ATOM 688 C CA . GLY A 1 91 ? 46.427 15.157 -100.918 1.00 88.88 91 GLY A CA 1
ATOM 689 C C . GLY A 1 91 ? 46.157 14.318 -102.164 1.00 88.88 91 GLY A C 1
ATOM 690 O O . GLY A 1 91 ? 46.495 14.739 -103.267 1.00 88.88 91 GLY A O 1
ATOM 691 N N . TYR A 1 92 ? 45.464 13.187 -102.013 1.00 89.88 92 TYR A N 1
ATOM 692 C CA . TYR A 1 92 ? 45.017 12.349 -103.126 1.00 89.88 92 TYR A CA 1
ATOM 693 C C . TYR A 1 92 ? 44.104 13.125 -104.078 1.00 89.88 92 TYR A C 1
ATOM 695 O O . TYR A 1 92 ? 44.337 13.156 -105.280 1.00 89.88 92 TYR A O 1
ATOM 703 N N . PHE A 1 93 ? 43.103 13.826 -103.551 1.00 88.81 93 PHE A N 1
ATOM 704 C CA . PHE A 1 93 ? 42.184 14.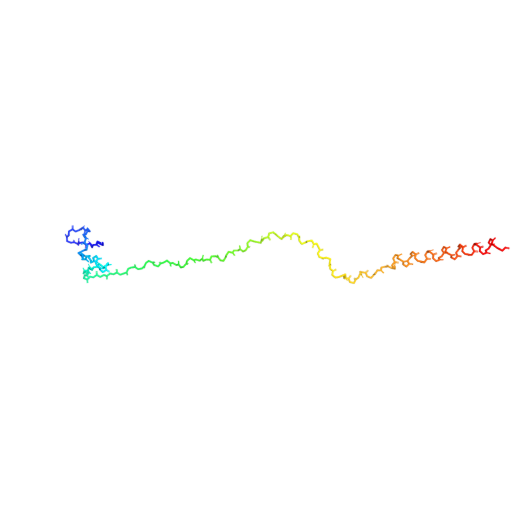637 -104.339 1.00 88.81 93 PHE A CA 1
ATOM 705 C C . PHE A 1 93 ? 42.890 15.766 -105.094 1.00 88.81 93 PHE A C 1
ATOM 707 O O . PHE A 1 93 ? 42.571 16.011 -106.254 1.00 88.81 93 PHE A O 1
ATOM 714 N N . PHE A 1 94 ? 43.865 16.428 -104.471 1.00 86.62 94 PHE A N 1
ATOM 715 C CA . PHE A 1 94 ? 44.667 17.469 -105.110 1.00 86.62 94 PHE A CA 1
ATOM 716 C C . PHE A 1 94 ? 45.613 16.889 -106.171 1.00 86.62 94 PHE A C 1
ATOM 718 O O . PHE A 1 94 ? 45.861 17.539 -107.181 1.00 86.62 94 PHE A O 1
ATOM 725 N N . MET A 1 95 ? 46.100 15.659 -105.975 1.00 85.75 95 MET A N 1
ATOM 726 C CA . MET A 1 95 ? 46.908 14.931 -106.956 1.00 85.75 95 MET A CA 1
ATOM 727 C C . MET A 1 95 ? 46.073 14.411 -108.137 1.00 85.75 95 MET A C 1
ATOM 729 O O . MET A 1 95 ? 46.584 14.365 -109.246 1.00 85.75 95 MET A O 1
ATOM 733 N N . VAL A 1 96 ? 44.798 14.058 -107.923 1.00 80.25 96 VAL A N 1
ATOM 734 C CA . VAL A 1 96 ? 43.872 13.579 -108.973 1.00 80.25 96 VAL A CA 1
ATOM 735 C C . VAL A 1 96 ? 43.186 14.730 -109.727 1.00 80.25 96 VAL A C 1
ATOM 737 O O . VAL A 1 96 ? 42.742 14.545 -110.856 1.00 80.25 96 VAL A O 1
ATOM 740 N N . ARG A 1 97 ? 43.079 15.926 -109.129 1.00 68.06 97 ARG A N 1
ATOM 741 C CA . ARG A 1 97 ? 42.518 17.134 -109.772 1.00 68.06 97 ARG A CA 1
ATOM 742 C C . ARG A 1 97 ? 43.548 18.011 -110.494 1.00 68.06 97 ARG A C 1
ATOM 744 O O . ARG A 1 97 ? 43.180 19.088 -110.965 1.00 68.06 97 ARG A O 1
ATOM 751 N N . LYS A 1 98 ? 44.803 17.578 -110.563 1.00 53.72 98 LYS A N 1
ATOM 752 C CA . LYS A 1 98 ? 45.856 18.213 -111.355 1.00 53.72 98 LYS A CA 1
ATOM 753 C C . LYS A 1 98 ? 46.159 17.366 -112.580 1.00 53.72 98 LYS A C 1
ATOM 755 O O . LYS A 1 98 ? 46.446 17.984 -113.626 1.00 53.72 98 LYS A O 1
#

Radius of gyration: 50.26 Å; chains: 1; bounding box: 70×37×133 Å

pLDDT: mean 80.87, std 14.08, range [46.28, 97.25]

Organism: NCBI:txid83986

Foldseek 3Di:
DWDQDPVVRDTHDFDWDADPVVRDIDGDDPDDDDDDDDDDPPPPDDPDPPPDPPPPDPDPDPPPDPPPPDDPDPVNVVVVVVVVVVCVVVVVVVVVVD